Protein AF-A0A416DMS3-F1 (afdb_monomer_lite)

Foldseek 3Di:
DDDPWAQDPCCPPFNWKFWAAWDDDDPPQWDDDPPDIQGQWTWTWIAGPRPRPDTAIEIEGCVQPDDDDDGRFTKDFARKIWDWDWDDDPNDIDIDIYIYGHYMDGD

Sequence (107 aa):
MELKFVIPNMAKSLGNLEFGGPAEVKRGDTRRNGTQTKVLYRRYKLFSDVQRADDIEVVIDGAAGQKQFAYMEPVKLKNPSVTAEGYVINGRAFVDYILHAEDMEKA

Radius of gyration: 14.92 Å; chains: 1; bounding box: 29×38×40 Å

Secondary structure (DSSP, 8-state):
-----B---HHHHT-SEEEEEEPPPPTTSEEEETTEEEE-EEEEEEEESSSTTSPEEEEEEGGG------TT-EEEEES-EEEEEEEEETTEEEEEEEEEESEEEE-

Structure (mmCIF, N/CA/C/O backbone):
data_AF-A0A416DMS3-F1
#
_entry.id   AF-A0A416DMS3-F1
#
loop_
_atom_site.group_PDB
_atom_site.id
_atom_site.type_symbol
_atom_site.label_atom_id
_atom_site.label_alt_id
_atom_site.label_comp_id
_atom_site.label_asym_id
_atom_site.label_entity_id
_atom_site.label_seq_id
_atom_site.pdbx_PDB_ins_code
_atom_site.Cartn_x
_atom_site.Cartn_y
_atom_site.Cartn_z
_atom_site.occupancy
_atom_site.B_iso_or_equiv
_atom_site.auth_seq_id
_atom_site.auth_comp_id
_atom_site.auth_asym_id
_atom_site.auth_atom_id
_atom_site.pdbx_PDB_model_num
ATOM 1 N N . MET A 1 1 ? -5.279 20.425 -17.078 1.00 68.69 1 MET A N 1
ATOM 2 C CA . MET A 1 1 ? -5.806 19.057 -16.890 1.00 68.69 1 MET A CA 1
ATOM 3 C C . MET A 1 1 ? -5.192 18.528 -15.607 1.00 68.69 1 MET A C 1
ATOM 5 O O . MET A 1 1 ? -3.987 18.668 -15.459 1.00 68.69 1 MET A O 1
ATOM 9 N N . GLU A 1 2 ? -5.996 18.030 -14.670 1.00 82.75 2 GLU A N 1
ATOM 10 C CA . GLU A 1 2 ? -5.534 17.538 -13.363 1.00 82.75 2 GLU A CA 1
ATOM 11 C C . GLU A 1 2 ? -5.605 16.004 -13.351 1.00 82.75 2 GLU A C 1
ATOM 13 O O . GLU A 1 2 ? -6.670 15.438 -13.610 1.00 82.75 2 GLU A O 1
ATOM 18 N N . LEU A 1 3 ? -4.477 15.333 -13.098 1.00 84.69 3 LEU A N 1
ATOM 19 C CA . LEU A 1 3 ? -4.425 13.877 -12.954 1.00 84.69 3 LEU A CA 1
ATOM 20 C C . LEU A 1 3 ? -4.733 13.514 -11.500 1.00 84.69 3 LEU A C 1
ATOM 22 O O . LEU A 1 3 ? -3.927 13.787 -10.618 1.00 84.69 3 LEU A O 1
ATOM 26 N N . LYS A 1 4 ? -5.888 12.887 -11.257 1.00 90.06 4 LYS A N 1
ATOM 27 C CA . LYS A 1 4 ? -6.300 12.489 -9.902 1.00 90.06 4 LYS A CA 1
ATOM 28 C C . LYS A 1 4 ? -5.609 11.210 -9.438 1.00 90.06 4 LYS A C 1
ATOM 30 O O . LYS A 1 4 ? -5.044 11.174 -8.354 1.00 90.06 4 LYS A O 1
ATOM 35 N N . PHE A 1 5 ? -5.678 10.162 -10.254 1.00 92.81 5 PHE A N 1
ATOM 36 C CA . PHE A 1 5 ? -5.053 8.869 -9.993 1.00 92.81 5 PHE A CA 1
ATOM 37 C C . PHE A 1 5 ? -4.924 8.068 -11.291 1.00 92.81 5 PHE A C 1
ATOM 39 O O . PHE A 1 5 ? -5.561 8.377 -12.302 1.00 92.81 5 PHE A O 1
ATOM 46 N N . VAL A 1 6 ? -4.118 7.015 -11.234 1.00 94.12 6 VAL A N 1
ATOM 47 C CA . VAL A 1 6 ? -3.951 6.011 -12.285 1.00 94.12 6 VAL A CA 1
ATOM 48 C C . VAL A 1 6 ? -4.465 4.673 -11.767 1.00 94.12 6 VAL A C 1
ATOM 50 O O . VAL A 1 6 ? -4.180 4.302 -10.632 1.00 94.12 6 VAL A O 1
ATOM 53 N N . ILE A 1 7 ? -5.202 3.931 -12.593 1.00 95.88 7 ILE A N 1
ATOM 54 C CA . ILE A 1 7 ? -5.533 2.530 -12.306 1.00 95.88 7 ILE A CA 1
ATOM 55 C C . ILE A 1 7 ? -4.417 1.666 -12.909 1.00 95.88 7 ILE A C 1
ATOM 57 O O . ILE A 1 7 ? -4.290 1.627 -14.138 1.00 95.88 7 ILE A O 1
ATOM 61 N N . PRO A 1 8 ? -3.574 1.009 -12.093 1.00 92.81 8 PRO A N 1
ATOM 62 C CA . PRO A 1 8 ? -2.478 0.198 -12.599 1.00 92.81 8 PRO A CA 1
ATOM 63 C C . PRO A 1 8 ? -2.987 -1.106 -13.223 1.00 92.81 8 PRO A C 1
ATOM 65 O O . PRO A 1 8 ? -3.951 -1.717 -12.761 1.00 92.81 8 PRO A O 1
ATOM 68 N N . ASN A 1 9 ? -2.278 -1.599 -14.240 1.00 94.44 9 ASN A N 1
ATOM 69 C CA . ASN A 1 9 ? -2.435 -2.985 -14.668 1.00 94.44 9 ASN A CA 1
ATOM 70 C C . ASN A 1 9 ? -1.638 -3.877 -13.711 1.00 94.44 9 ASN A C 1
ATOM 72 O O . ASN A 1 9 ? -0.445 -4.084 -13.918 1.00 94.44 9 ASN A O 1
ATOM 76 N N . MET A 1 10 ? -2.294 -4.394 -12.670 1.00 92.81 10 MET A N 1
ATOM 77 C CA . MET A 1 10 ? -1.625 -5.144 -11.599 1.00 92.81 10 MET A CA 1
ATOM 78 C C . MET A 1 10 ? -0.769 -6.295 -12.126 1.00 92.81 10 MET A C 1
ATOM 80 O O . MET A 1 10 ? 0.403 -6.373 -11.783 1.00 92.81 10 MET A O 1
ATOM 84 N N . ALA A 1 11 ? -1.297 -7.112 -13.040 1.00 91.31 11 ALA A N 1
ATOM 85 C CA . ALA A 1 11 ? -0.575 -8.261 -13.585 1.00 91.31 11 ALA A CA 1
ATOM 86 C C . ALA A 1 11 ? 0.716 -7.872 -14.329 1.00 91.31 11 ALA A C 1
ATOM 88 O O . ALA A 1 11 ? 1.687 -8.618 -14.295 1.00 91.31 11 ALA A O 1
ATOM 89 N N . LYS A 1 12 ? 0.740 -6.712 -15.000 1.00 92.25 12 LYS A N 1
ATOM 90 C CA . LYS A 1 12 ? 1.926 -6.241 -15.734 1.00 92.25 12 LYS A CA 1
ATOM 91 C C . LYS A 1 12 ? 2.880 -5.416 -14.875 1.00 92.25 12 LYS A C 1
ATOM 93 O O . LYS A 1 12 ? 4.085 -5.494 -15.072 1.00 92.25 12 LYS A O 1
ATOM 98 N N . SER A 1 13 ? 2.345 -4.582 -13.988 1.00 90.56 13 SER A N 1
ATOM 99 C CA . SER A 1 13 ? 3.127 -3.608 -13.221 1.00 90.56 13 SER A CA 1
ATOM 100 C C . SER A 1 13 ? 3.680 -4.177 -11.917 1.00 90.56 13 SER A C 1
ATOM 102 O O . SER A 1 13 ? 4.743 -3.746 -11.477 1.00 90.56 13 SER A O 1
ATOM 104 N N . LEU A 1 14 ? 2.946 -5.096 -11.286 1.00 91.25 14 LEU A N 1
ATOM 105 C CA . LEU A 1 14 ? 3.235 -5.617 -9.947 1.00 91.25 14 LEU A CA 1
ATOM 106 C C . LEU A 1 14 ? 3.168 -7.149 -9.857 1.00 91.25 14 LEU A C 1
ATOM 108 O O . LEU A 1 14 ? 3.661 -7.704 -8.883 1.00 91.25 14 LEU A O 1
ATOM 112 N N . GLY A 1 15 ? 2.597 -7.832 -10.848 1.00 94.00 15 GLY A N 1
ATOM 113 C CA . GLY A 1 15 ? 2.512 -9.289 -10.882 1.00 94.00 15 GLY A CA 1
ATOM 114 C C . GLY A 1 15 ? 1.804 -9.862 -9.655 1.00 94.00 15 GLY A C 1
ATOM 115 O O . GLY A 1 15 ? 0.697 -9.429 -9.319 1.00 94.00 15 GLY A O 1
ATOM 116 N N . ASN A 1 16 ? 2.434 -10.846 -9.017 1.00 95.69 16 ASN A N 1
ATOM 117 C CA . ASN A 1 16 ? 1.937 -11.453 -7.786 1.00 95.69 16 ASN A CA 1
ATOM 118 C C . ASN A 1 16 ? 2.436 -10.679 -6.568 1.00 95.69 16 ASN A C 1
ATOM 120 O O . ASN A 1 16 ? 3.593 -10.258 -6.522 1.00 95.69 16 ASN A O 1
ATOM 124 N N . LEU A 1 17 ? 1.552 -10.517 -5.582 1.00 96.06 17 LEU A N 1
ATOM 125 C CA . LEU A 1 17 ? 1.845 -9.799 -4.350 1.00 96.06 17 LEU A CA 1
ATOM 126 C C . LEU A 1 17 ? 1.887 -10.754 -3.162 1.00 96.06 17 LEU A C 1
ATOM 128 O O . LEU A 1 17 ? 0.993 -11.581 -2.980 1.00 96.06 17 LEU A O 1
ATOM 132 N N . GLU A 1 18 ? 2.902 -10.581 -2.329 1.00 97.06 18 GLU A N 1
ATOM 133 C CA . GLU A 1 18 ? 3.075 -11.309 -1.076 1.00 97.06 18 GLU A CA 1
ATOM 134 C C . GLU A 1 18 ? 3.138 -10.331 0.099 1.00 97.06 18 GLU A C 1
ATOM 136 O O . GLU A 1 18 ? 3.693 -9.234 -0.006 1.00 97.06 18 GLU A O 1
ATOM 141 N N . PHE A 1 19 ? 2.560 -10.713 1.236 1.00 97.62 19 PHE A N 1
ATOM 142 C CA . PHE A 1 19 ? 2.500 -9.855 2.413 1.00 97.62 19 PHE A CA 1
ATOM 143 C C . PHE A 1 19 ? 3.858 -9.749 3.122 1.00 97.62 19 PHE A C 1
ATOM 145 O O . PHE A 1 19 ? 4.389 -10.736 3.631 1.00 97.62 19 PHE A O 1
ATOM 152 N N . GLY A 1 20 ? 4.401 -8.534 3.215 1.00 95.44 20 GLY A N 1
ATOM 153 C CA . GLY A 1 20 ? 5.658 -8.247 3.913 1.00 95.44 20 GLY A CA 1
ATOM 154 C C . GLY A 1 20 ? 5.481 -7.831 5.376 1.00 95.44 20 GLY A C 1
ATOM 155 O O . GLY A 1 20 ? 6.387 -8.025 6.183 1.00 95.44 20 GLY A O 1
ATOM 156 N N . GLY A 1 21 ? 4.317 -7.288 5.746 1.00 96.06 21 GLY A N 1
ATOM 157 C CA . GLY A 1 21 ? 4.023 -6.860 7.118 1.00 96.06 21 GLY A CA 1
ATOM 158 C C . GLY A 1 21 ? 3.414 -5.458 7.215 1.00 96.06 21 GLY A C 1
ATOM 159 O O . GLY A 1 21 ? 3.217 -4.785 6.202 1.00 96.06 21 GLY A O 1
ATOM 160 N N . PRO A 1 22 ? 3.093 -4.987 8.432 1.00 95.75 22 PRO A N 1
ATOM 161 C CA . PRO A 1 22 ? 2.718 -3.593 8.652 1.00 95.75 22 PRO A CA 1
ATOM 162 C C . PRO A 1 22 ? 3.902 -2.660 8.360 1.00 95.75 22 PRO A C 1
ATOM 164 O O . PRO A 1 22 ? 5.039 -2.951 8.727 1.00 95.75 22 PRO A O 1
ATOM 167 N N . ALA A 1 23 ? 3.626 -1.530 7.715 1.00 94.56 23 ALA A N 1
ATOM 168 C CA . ALA A 1 23 ? 4.598 -0.462 7.509 1.00 94.56 23 ALA A CA 1
ATOM 169 C C . ALA A 1 23 ? 4.501 0.594 8.623 1.00 94.56 23 ALA A C 1
ATOM 171 O O . ALA A 1 23 ? 3.559 0.602 9.422 1.00 94.56 23 ALA A O 1
ATOM 172 N N . GLU A 1 24 ? 5.485 1.492 8.679 1.00 92.94 24 GLU A N 1
ATOM 173 C CA . GLU A 1 24 ? 5.490 2.584 9.651 1.00 92.94 24 GLU A CA 1
ATOM 174 C C . GLU A 1 24 ? 4.306 3.533 9.437 1.00 92.94 24 GLU A C 1
ATOM 176 O O . GLU A 1 24 ? 3.949 3.888 8.312 1.00 92.94 24 GLU A O 1
ATOM 181 N N . VAL A 1 25 ? 3.702 3.968 10.543 1.00 90.88 25 VAL A N 1
ATOM 182 C CA . VAL A 1 25 ? 2.602 4.935 10.519 1.00 90.88 25 VAL A CA 1
ATOM 183 C C . VAL A 1 25 ? 3.157 6.313 10.174 1.00 90.88 25 VAL A C 1
ATOM 185 O O . VAL A 1 25 ? 4.060 6.812 10.848 1.00 90.88 25 VAL A O 1
ATOM 188 N N . LYS A 1 26 ? 2.576 6.964 9.166 1.00 91.25 26 LYS A N 1
ATOM 189 C CA . LYS A 1 26 ? 2.957 8.310 8.731 1.00 91.25 26 LYS A CA 1
ATOM 190 C C . LYS A 1 26 ? 1.957 9.360 9.212 1.00 91.25 26 LYS A C 1
ATOM 192 O O . LYS A 1 26 ? 0.811 9.085 9.584 1.00 91.25 26 LYS A O 1
ATOM 197 N N . ARG A 1 27 ? 2.399 10.621 9.216 1.00 86.69 27 ARG A N 1
ATOM 198 C CA . ARG A 1 27 ? 1.534 11.769 9.524 1.00 86.69 27 ARG A CA 1
ATOM 199 C C . ARG A 1 27 ? 0.373 11.803 8.525 1.00 86.69 27 ARG A C 1
ATOM 201 O O . ARG A 1 27 ? 0.601 11.798 7.325 1.00 86.69 27 ARG A O 1
ATOM 208 N N . GLY A 1 28 ? -0.857 11.879 9.031 1.00 89.25 28 GLY A N 1
ATOM 209 C CA . GLY A 1 28 ? -2.077 11.857 8.212 1.00 89.25 28 GLY A CA 1
ATOM 210 C C . GLY A 1 28 ? -2.819 10.518 8.228 1.00 89.25 28 GLY A C 1
ATOM 211 O O . GLY A 1 28 ? -4.020 10.501 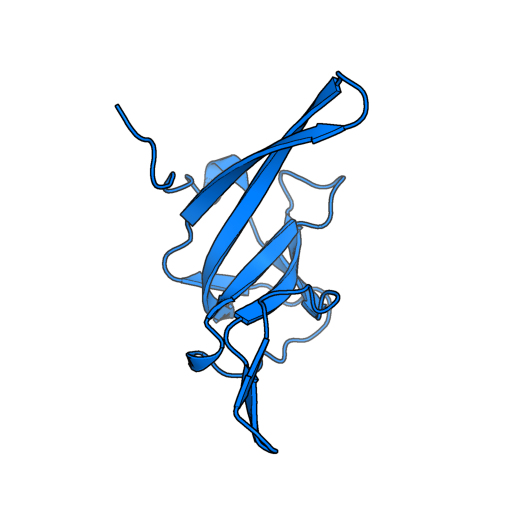7.975 1.00 89.25 28 GLY A O 1
ATOM 212 N N . ASP A 1 29 ? -2.166 9.427 8.639 1.00 93.12 29 ASP A N 1
ATOM 213 C CA . ASP A 1 29 ? -2.811 8.109 8.754 1.00 93.12 29 ASP A CA 1
ATOM 214 C C . ASP A 1 29 ? -3.781 8.028 9.936 1.00 93.12 29 ASP A C 1
ATOM 216 O O . ASP A 1 29 ? -4.678 7.186 9.977 1.00 93.12 29 ASP A O 1
ATOM 220 N N . THR A 1 30 ? -3.626 8.919 10.915 1.00 92.56 30 THR A N 1
ATOM 221 C CA . THR A 1 30 ? -4.537 9.047 12.049 1.00 92.56 30 THR A CA 1
ATOM 222 C C . THR A 1 30 ? -4.978 10.491 12.225 1.00 92.56 30 THR A C 1
ATOM 224 O O . THR A 1 30 ? -4.255 11.440 11.912 1.00 92.56 30 THR A O 1
ATOM 227 N N . ARG A 1 31 ? -6.185 10.663 12.762 1.00 92.88 31 ARG A N 1
ATOM 228 C CA . ARG A 1 31 ? -6.725 11.959 13.163 1.00 92.88 31 ARG A CA 1
ATOM 229 C C . ARG A 1 31 ? -7.149 11.900 14.618 1.00 92.88 31 ARG A C 1
ATOM 231 O O . ARG A 1 31 ? -7.998 11.094 14.998 1.00 92.88 31 ARG A O 1
ATOM 238 N N . ARG A 1 32 ? -6.577 12.790 15.424 1.00 89.94 32 ARG A N 1
ATOM 239 C CA . ARG A 1 32 ? -6.967 12.973 16.820 1.00 89.94 32 ARG A CA 1
ATOM 240 C C . ARG A 1 32 ? -8.165 13.916 16.905 1.00 89.94 32 ARG A C 1
ATOM 242 O O . ARG A 1 32 ? -8.155 14.985 16.298 1.00 89.94 32 ARG A O 1
ATOM 249 N N . ASN A 1 33 ? -9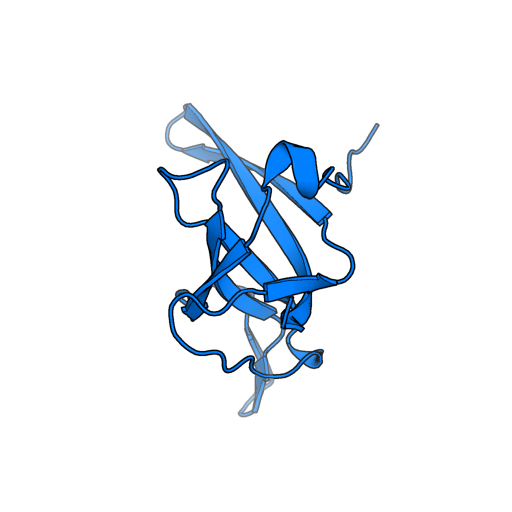.177 13.523 17.666 1.00 87.75 33 ASN A N 1
ATOM 250 C CA . ASN A 1 33 ? -10.316 14.354 18.028 1.00 87.75 33 ASN A CA 1
ATOM 251 C C . ASN A 1 33 ? -10.468 14.328 19.557 1.00 87.75 33 ASN A C 1
ATOM 253 O O . ASN A 1 33 ? -11.037 13.395 20.124 1.00 87.75 33 ASN A O 1
ATOM 257 N N . GLY A 1 34 ? -9.863 15.308 20.236 1.00 87.31 34 GLY A N 1
ATOM 258 C CA . GLY A 1 34 ? -9.762 15.324 21.698 1.00 87.31 34 GLY A CA 1
ATOM 259 C C . GLY A 1 34 ? -8.942 14.144 22.237 1.00 87.31 34 GLY A C 1
ATOM 260 O O . GLY A 1 34 ? -7.740 14.036 21.978 1.00 87.31 34 GLY A O 1
ATOM 261 N N . THR A 1 35 ? -9.585 13.260 23.002 1.00 87.75 35 THR A N 1
ATOM 262 C CA . THR A 1 35 ? -8.977 12.033 23.551 1.00 87.75 35 THR A CA 1
ATOM 263 C C . THR A 1 35 ? -9.050 10.842 22.600 1.00 87.75 35 THR A C 1
ATOM 265 O O . THR A 1 35 ? -8.319 9.875 22.792 1.00 87.75 35 THR A O 1
ATOM 268 N N . GLN A 1 36 ? -9.897 10.898 21.570 1.00 88.50 36 GLN A N 1
ATOM 269 C CA . GLN A 1 36 ? -10.064 9.801 20.624 1.00 88.50 36 GLN A CA 1
ATOM 270 C C . GLN A 1 36 ? -9.084 9.923 19.457 1.00 88.50 36 GLN A C 1
ATOM 272 O O . GLN A 1 36 ? -8.889 11.005 18.899 1.00 88.50 36 GLN A O 1
ATOM 277 N N . THR A 1 37 ? -8.516 8.791 19.045 1.00 90.50 37 THR A N 1
ATOM 278 C CA . THR A 1 37 ? -7.692 8.684 17.837 1.00 90.50 37 THR A CA 1
ATOM 279 C C . THR A 1 37 ? -8.422 7.820 16.822 1.00 90.50 37 THR A C 1
ATOM 281 O O . THR A 1 37 ? -8.643 6.634 17.052 1.00 90.50 37 THR A O 1
ATOM 284 N N . LYS A 1 38 ? -8.796 8.414 15.688 1.00 93.44 38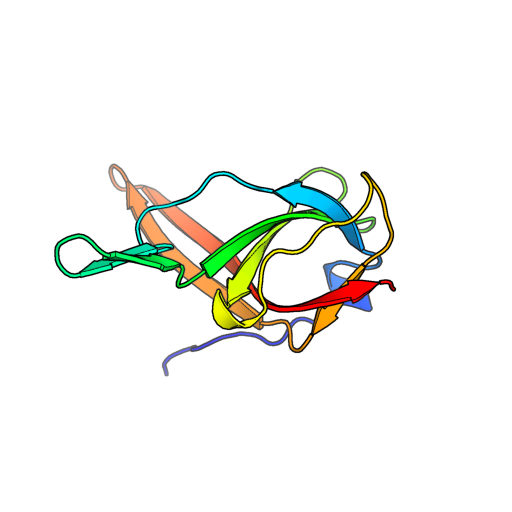 LYS A N 1
ATOM 285 C CA . LYS A 1 38 ? -9.368 7.692 14.552 1.00 93.44 38 LYS A CA 1
ATOM 286 C C . LYS A 1 38 ? -8.246 7.294 13.599 1.00 93.44 38 LYS A C 1
ATOM 288 O O . LYS A 1 38 ? -7.459 8.150 13.198 1.00 93.44 38 LYS A O 1
ATOM 293 N N . VAL A 1 39 ? -8.199 6.024 13.210 1.00 94.88 39 VAL A N 1
ATOM 294 C CA . VAL A 1 39 ? -7.306 5.562 12.140 1.00 94.88 39 VAL A CA 1
ATOM 295 C C . VAL A 1 39 ? -7.996 5.792 10.801 1.00 94.88 39 VAL A C 1
ATOM 297 O O . VAL A 1 39 ? -9.091 5.277 10.581 1.00 94.88 39 VAL A O 1
ATOM 300 N N . LEU A 1 40 ? -7.380 6.610 9.954 1.00 95.38 40 LEU A N 1
ATOM 301 C CA . LEU A 1 40 ? -7.851 6.941 8.611 1.00 95.38 40 LEU A CA 1
ATOM 302 C C . LEU A 1 40 ? -7.249 6.014 7.565 1.00 95.38 40 LEU A C 1
ATOM 304 O O . LEU A 1 40 ? -7.956 5.625 6.649 1.00 95.38 40 LEU A O 1
ATOM 308 N N . TYR A 1 41 ? -5.984 5.633 7.735 1.00 96.69 41 TYR A N 1
ATOM 309 C CA . TYR A 1 41 ? -5.277 4.756 6.811 1.00 96.69 41 TYR A CA 1
ATOM 310 C C . TYR A 1 41 ? -4.373 3.780 7.560 1.00 96.69 41 TYR A C 1
ATOM 312 O O . TYR A 1 41 ? -3.929 4.047 8.679 1.00 96.69 41 TYR A O 1
ATOM 320 N N . ARG A 1 42 ? -4.107 2.633 6.942 1.00 96.81 42 ARG A N 1
ATOM 321 C CA . ARG A 1 42 ? -3.126 1.640 7.390 1.00 96.81 42 ARG A CA 1
ATOM 322 C C . ARG A 1 42 ? -2.170 1.347 6.256 1.00 96.81 42 ARG A C 1
ATOM 324 O O . ARG A 1 42 ? -2.596 1.235 5.112 1.00 96.81 42 ARG A O 1
ATOM 331 N N . ARG A 1 43 ? -0.893 1.209 6.590 1.00 97.00 43 ARG A N 1
ATOM 332 C CA . ARG A 1 43 ? 0.163 0.975 5.613 1.00 97.00 43 ARG A CA 1
ATOM 333 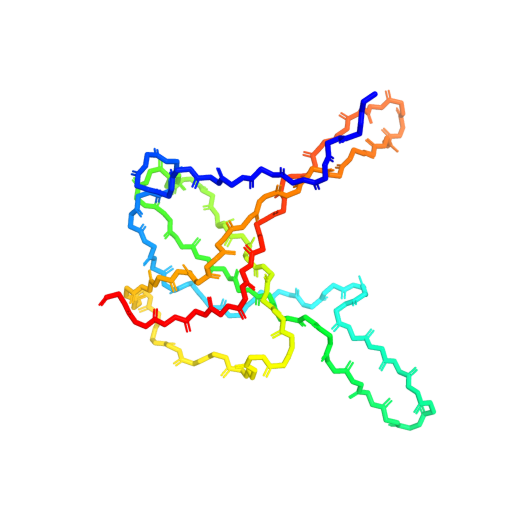C C . ARG A 1 43 ? 0.714 -0.428 5.767 1.00 97.00 43 ARG A C 1
ATOM 335 O O . ARG A 1 43 ? 0.924 -0.893 6.890 1.00 97.00 43 ARG A O 1
ATOM 342 N N . TYR A 1 44 ? 0.954 -1.083 4.644 1.00 96.88 44 TYR A N 1
ATOM 343 C CA . 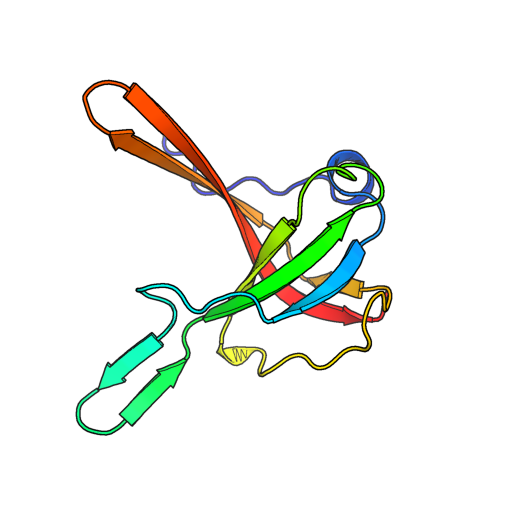TYR A 1 44 ? 1.518 -2.424 4.594 1.00 96.88 44 TYR A CA 1
ATOM 344 C C . TYR A 1 44 ? 2.625 -2.481 3.558 1.00 96.88 44 TYR A C 1
ATOM 346 O O . TYR A 1 44 ? 2.537 -1.823 2.525 1.00 96.88 44 TYR A O 1
ATOM 354 N N . LYS A 1 45 ? 3.649 -3.279 3.841 1.00 96.00 45 LYS A N 1
ATOM 355 C CA . LYS A 1 45 ? 4.678 -3.642 2.876 1.00 96.00 45 LYS A CA 1
ATOM 356 C C . LYS A 1 45 ? 4.236 -4.879 2.118 1.00 96.00 45 LYS A C 1
ATOM 358 O O . LYS A 1 45 ? 3.783 -5.840 2.742 1.00 96.00 45 LYS A O 1
ATOM 363 N N . LEU A 1 46 ? 4.397 -4.857 0.804 1.00 95.88 46 LEU A N 1
ATOM 364 C CA . LEU A 1 46 ? 4.165 -5.982 -0.089 1.00 95.88 46 LEU A CA 1
ATOM 365 C C . LEU A 1 46 ? 5.411 -6.240 -0.926 1.00 95.88 46 LEU A C 1
ATOM 367 O O . LEU A 1 46 ? 6.096 -5.301 -1.330 1.00 95.88 46 LEU A O 1
ATOM 371 N N . PHE A 1 47 ? 5.657 -7.507 -1.226 1.00 95.12 47 PHE A N 1
ATOM 372 C CA . PHE A 1 47 ? 6.664 -7.907 -2.197 1.00 95.12 47 PHE A CA 1
ATOM 373 C C . PHE A 1 47 ? 5.997 -8.198 -3.531 1.00 95.12 47 PHE A C 1
ATOM 375 O O . PHE A 1 47 ? 4.926 -8.800 -3.577 1.00 95.12 47 PHE A O 1
ATOM 382 N N . SER A 1 48 ? 6.644 -7.765 -4.606 1.00 94.62 48 SER A N 1
ATOM 383 C CA . SER A 1 48 ? 6.229 -8.030 -5.979 1.00 94.62 48 SER A CA 1
ATOM 384 C C . SER A 1 48 ? 7.272 -8.891 -6.675 1.00 94.62 48 SER A C 1
ATOM 386 O O . SER A 1 48 ? 8.474 -8.643 -6.578 1.00 94.62 48 SER A O 1
ATOM 388 N N . ASP A 1 49 ? 6.815 -9.871 -7.449 1.00 93.50 49 ASP A N 1
ATOM 389 C CA . ASP A 1 49 ? 7.691 -10.678 -8.299 1.00 93.50 49 ASP A CA 1
ATOM 390 C C . ASP A 1 49 ? 8.179 -9.938 -9.561 1.00 93.50 49 ASP A C 1
ATOM 392 O O . ASP A 1 49 ? 9.150 -10.382 -10.186 1.00 93.50 49 ASP A O 1
ATOM 396 N N . VAL A 1 50 ? 7.557 -8.805 -9.906 1.00 93.88 50 VAL A N 1
ATOM 397 C CA . VAL A 1 50 ? 7.972 -7.885 -10.977 1.00 93.88 50 VAL A CA 1
ATOM 398 C C . VAL A 1 50 ? 8.931 -6.821 -10.436 1.00 93.88 50 VAL A C 1
ATOM 400 O O . VAL A 1 50 ? 9.986 -6.595 -11.026 1.00 93.88 50 VAL A O 1
ATOM 403 N N . GLN A 1 51 ? 8.609 -6.198 -9.299 1.00 86.81 51 GLN A N 1
ATOM 404 C CA . GLN A 1 51 ? 9.421 -5.152 -8.657 1.00 86.81 51 GLN A CA 1
ATOM 405 C C . GLN A 1 51 ? 10.217 -5.714 -7.471 1.00 86.81 51 GLN A C 1
ATOM 407 O O . GLN A 1 51 ? 10.056 -5.298 -6.332 1.00 86.81 51 GLN A O 1
ATOM 412 N N . ARG A 1 52 ? 11.090 -6.691 -7.738 1.00 77.06 52 ARG A N 1
ATOM 413 C CA . ARG A 1 52 ? 11.760 -7.495 -6.693 1.00 77.06 52 ARG A CA 1
ATOM 414 C C . ARG A 1 52 ? 12.739 -6.738 -5.792 1.00 77.06 52 ARG A C 1
ATOM 416 O O . ARG A 1 52 ? 13.163 -7.289 -4.783 1.00 77.06 52 ARG A O 1
ATOM 423 N N . ALA A 1 53 ? 13.181 -5.553 -6.202 1.00 72.19 53 ALA A N 1
ATOM 424 C CA . ALA A 1 53 ? 14.204 -4.799 -5.483 1.00 72.19 53 ALA A CA 1
ATOM 425 C C . ALA A 1 53 ? 13.629 -3.912 -4.369 1.00 72.19 53 ALA A C 1
ATOM 427 O O . ALA A 1 53 ? 14.392 -3.483 -3.507 1.00 72.19 53 ALA A O 1
ATOM 428 N N . ASP A 1 54 ? 12.317 -3.660 -4.379 1.00 78.81 54 ASP A N 1
ATOM 429 C CA . ASP A 1 54 ? 11.692 -2.634 -3.553 1.00 78.81 54 ASP A CA 1
ATOM 430 C C . ASP A 1 54 ? 10.485 -3.189 -2.788 1.00 78.81 54 ASP A C 1
ATOM 432 O O . ASP A 1 54 ? 9.627 -3.879 -3.344 1.00 78.81 54 ASP A O 1
ATOM 436 N N . ASP A 1 55 ? 10.391 -2.836 -1.505 1.00 84.62 55 ASP A N 1
ATOM 437 C CA . ASP A 1 55 ? 9.160 -3.020 -0.740 1.00 84.62 55 ASP A CA 1
ATOM 438 C C . ASP A 1 55 ? 8.108 -2.047 -1.279 1.00 84.62 55 ASP A C 1
ATOM 440 O O . ASP A 1 55 ? 8.307 -0.829 -1.272 1.00 84.62 55 ASP A O 1
ATOM 444 N N . ILE A 1 56 ? 6.949 -2.559 -1.678 1.00 90.88 56 ILE A N 1
ATOM 445 C CA . ILE A 1 56 ? 5.830 -1.708 -2.076 1.00 90.88 56 ILE A CA 1
ATOM 446 C C . ILE A 1 56 ? 5.027 -1.359 -0.833 1.00 90.88 56 ILE A C 1
ATOM 448 O O . ILE A 1 56 ? 4.451 -2.233 -0.185 1.00 90.88 56 ILE A O 1
ATOM 452 N N . GLU A 1 57 ? 4.948 -0.073 -0.508 1.00 93.88 57 GLU A N 1
ATOM 453 C CA .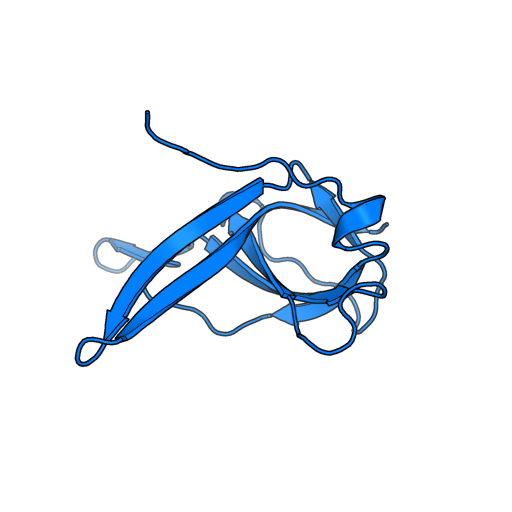 GLU A 1 57 ? 4.038 0.411 0.524 1.00 93.88 57 GLU A CA 1
ATOM 454 C C . GLU A 1 57 ? 2.647 0.638 -0.081 1.00 93.88 57 GLU A C 1
ATOM 456 O O . GLU A 1 57 ? 2.469 1.481 -0.961 1.00 93.88 57 GLU A O 1
ATOM 461 N N . VAL A 1 58 ? 1.652 -0.105 0.405 1.00 95.88 58 VAL A N 1
ATOM 462 C CA . VAL A 1 58 ? 0.240 0.123 0.081 1.00 95.88 58 VAL A CA 1
ATOM 463 C C . VAL A 1 58 ? -0.466 0.825 1.234 1.00 95.88 58 VAL A C 1
ATOM 465 O O . VAL A 1 58 ? -0.299 0.458 2.399 1.00 95.88 58 VAL A O 1
ATOM 468 N N . VAL A 1 59 ? -1.286 1.817 0.902 1.00 97.12 59 VAL A N 1
ATOM 469 C CA . VAL A 1 59 ? -2.168 2.538 1.819 1.00 97.12 59 VAL A CA 1
ATOM 470 C C . VAL A 1 59 ? -3.585 1.982 1.681 1.00 97.12 59 VAL A C 1
ATOM 472 O O . VAL A 1 59 ? -4.173 2.019 0.603 1.00 97.12 59 VAL A O 1
ATOM 475 N N . ILE A 1 60 ? -4.138 1.462 2.774 1.00 97.38 60 ILE A N 1
ATOM 476 C CA . ILE A 1 60 ? -5.499 0.917 2.842 1.00 97.38 60 ILE A CA 1
ATOM 477 C C . ILE A 1 60 ? -6.357 1.800 3.743 1.00 97.38 60 ILE A C 1
ATOM 479 O O . ILE A 1 60 ? -5.884 2.265 4.784 1.00 97.38 60 ILE A O 1
ATOM 483 N N . ASP A 1 61 ? -7.620 2.016 3.371 1.00 94.19 61 ASP A N 1
ATOM 484 C CA . ASP A 1 61 ? -8.580 2.746 4.204 1.00 94.19 61 ASP A CA 1
ATOM 485 C C . ASP A 1 61 ? -8.690 2.104 5.598 1.00 94.19 61 ASP A C 1
ATOM 487 O O . ASP A 1 61 ? -8.842 0.892 5.770 1.00 94.19 61 ASP A O 1
ATOM 491 N N . GLY A 1 62 ? -8.627 2.936 6.634 1.00 93.62 62 GLY A N 1
ATOM 492 C CA . GLY A 1 62 ? -8.757 2.505 8.013 1.00 93.62 62 GLY A CA 1
ATOM 493 C C . GLY A 1 62 ? -10.091 1.816 8.324 1.00 93.62 62 GLY A C 1
ATOM 494 O O . GLY A 1 62 ? -10.137 1.034 9.279 1.00 93.62 62 GLY A O 1
ATOM 495 N N . ALA A 1 63 ? -11.135 2.065 7.528 1.00 93.44 63 ALA A N 1
ATOM 496 C CA . ALA A 1 63 ? -12.436 1.406 7.599 1.00 93.44 63 ALA A CA 1
ATOM 497 C C . ALA A 1 63 ? -12.396 -0.086 7.221 1.00 93.44 63 ALA A C 1
ATOM 499 O O . ALA A 1 63 ? -13.232 -0.844 7.708 1.00 93.44 63 ALA A O 1
ATOM 500 N N . ALA A 1 64 ? -11.405 -0.534 6.439 1.00 95.06 64 ALA A N 1
ATOM 501 C CA . ALA A 1 64 ? -11.226 -1.946 6.077 1.00 95.06 64 ALA A CA 1
ATOM 502 C C . ALA A 1 64 ? -10.710 -2.820 7.241 1.00 95.06 64 ALA A C 1
ATOM 504 O O . ALA A 1 64 ? -10.559 -4.039 7.108 1.00 95.06 64 ALA A O 1
ATOM 505 N N . GLY A 1 65 ? -10.430 -2.211 8.397 1.00 94.88 65 GLY A N 1
ATOM 506 C CA . GLY A 1 65 ? -9.888 -2.892 9.567 1.00 94.88 65 GLY A CA 1
ATOM 507 C C . GLY A 1 65 ? -8.407 -3.250 9.421 1.00 94.88 65 GLY A C 1
ATOM 508 O O . GLY A 1 65 ? -7.751 -2.956 8.423 1.00 94.88 65 GLY A O 1
ATOM 509 N N . GLN A 1 66 ? -7.843 -3.857 10.465 1.00 94.50 66 GLN A N 1
ATOM 510 C CA . GLN A 1 66 ? -6.455 -4.312 10.439 1.00 94.50 66 GLN A CA 1
ATOM 511 C C . GLN A 1 66 ? -6.343 -5.641 9.691 1.00 94.50 66 GLN A C 1
ATOM 513 O O . GLN A 1 66 ? -7.040 -6.600 10.010 1.00 94.50 66 GLN A O 1
ATOM 518 N N . LYS A 1 67 ? -5.416 -5.702 8.738 1.00 94.88 67 LYS A N 1
ATOM 519 C CA . LYS A 1 67 ? -5.052 -6.925 8.027 1.00 94.88 67 LYS A CA 1
ATOM 520 C C . LYS A 1 67 ? -3.991 -7.711 8.780 1.00 94.88 67 LYS A C 1
ATOM 522 O O . LYS A 1 67 ? -3.024 -7.135 9.282 1.00 94.88 67 LYS A O 1
ATOM 527 N N . GLN A 1 68 ? -4.220 -9.016 8.875 1.00 94.06 68 GLN A N 1
ATOM 528 C CA . GLN A 1 68 ? -3.340 -9.990 9.505 1.00 94.06 68 GLN A CA 1
ATOM 529 C C . GLN A 1 68 ? -3.183 -11.160 8.540 1.00 94.06 68 GLN A C 1
ATOM 531 O O . GLN A 1 68 ? -4.124 -11.915 8.312 1.00 94.06 68 GLN A O 1
ATOM 536 N N . PHE A 1 69 ? -1.989 -11.267 7.977 1.00 97.25 69 PHE A N 1
ATOM 537 C CA . PHE A 1 69 ? -1.567 -12.333 7.082 1.00 97.25 69 PHE A CA 1
ATOM 538 C C . PHE A 1 69 ? -0.213 -12.850 7.564 1.00 97.25 69 PHE A C 1
ATOM 540 O O . PHE A 1 69 ? 0.504 -12.145 8.287 1.00 97.25 69 PHE A O 1
ATOM 547 N N . ALA A 1 70 ? 0.132 -14.078 7.195 1.00 97.69 70 ALA A N 1
ATOM 548 C CA . ALA A 1 70 ? 1.471 -14.594 7.434 1.00 97.69 70 ALA A CA 1
ATOM 549 C C . ALA A 1 70 ? 2.493 -13.867 6.545 1.00 97.69 70 ALA A C 1
ATOM 551 O O . ALA A 1 70 ? 2.165 -13.335 5.485 1.00 97.69 70 ALA A O 1
ATOM 552 N N . TYR A 1 71 ? 3.750 -13.842 6.987 1.00 96.44 71 TYR A N 1
ATOM 553 C CA . TYR A 1 71 ? 4.846 -13.341 6.162 1.00 96.44 71 TYR A CA 1
ATOM 554 C C . TYR A 1 71 ? 4.941 -14.159 4.865 1.00 96.44 71 TYR A C 1
ATOM 556 O O . TYR A 1 71 ? 4.878 -15.388 4.912 1.00 96.44 71 TYR A O 1
ATOM 564 N N . MET A 1 72 ? 5.078 -13.468 3.733 1.00 95.56 72 MET A N 1
ATOM 565 C CA . MET A 1 72 ? 5.032 -14.011 2.369 1.00 95.56 72 MET A CA 1
ATOM 566 C C . MET A 1 72 ? 3.706 -14.682 1.972 1.00 95.56 72 MET A C 1
ATOM 568 O O . MET A 1 72 ? 3.647 -15.407 0.983 1.00 95.56 72 MET A O 1
ATOM 572 N N . GLU A 1 73 ? 2.614 -14.455 2.707 1.00 97.88 73 GLU A N 1
ATOM 573 C CA . GLU A 1 73 ? 1.308 -14.969 2.291 1.00 97.88 73 GLU A CA 1
ATOM 574 C C . GLU A 1 73 ? 0.838 -14.259 1.006 1.00 97.88 73 GLU A C 1
ATOM 576 O O . GLU A 1 73 ? 0.856 -13.023 0.965 1.00 97.88 73 GLU A O 1
ATOM 581 N N . PRO A 1 74 ? 0.407 -14.997 -0.037 1.00 97.88 74 PRO A N 1
ATOM 582 C CA . PRO A 1 74 ? -0.110 -14.398 -1.263 1.00 97.88 74 PRO A CA 1
ATOM 583 C C . PRO A 1 74 ? -1.382 -13.580 -1.020 1.00 97.88 74 PRO A C 1
ATOM 585 O O . PRO A 1 74 ? -2.347 -14.066 -0.419 1.00 97.88 74 PRO A O 1
ATOM 588 N N . VAL A 1 75 ? -1.410 -12.349 -1.531 1.00 97.94 75 VAL A N 1
ATOM 589 C CA . VAL A 1 75 ? -2.519 -11.404 -1.346 1.00 97.94 75 VAL A CA 1
ATOM 590 C C . VAL A 1 75 ? -2.918 -10.703 -2.644 1.00 97.94 75 VAL A C 1
ATOM 592 O O . VAL A 1 75 ? -2.146 -10.603 -3.598 1.00 97.94 75 VAL A O 1
ATOM 595 N N . LYS A 1 76 ? -4.143 -10.177 -2.674 1.00 96.94 76 LYS A N 1
ATOM 596 C CA . LYS A 1 76 ? -4.671 -9.313 -3.735 1.00 96.94 76 LYS A CA 1
ATOM 597 C C . LYS A 1 76 ? -5.215 -8.021 -3.145 1.00 96.94 76 LYS A C 1
ATOM 599 O O . LYS A 1 76 ? -5.770 -8.002 -2.049 1.00 96.94 76 LYS A O 1
ATOM 604 N N . LEU A 1 77 ? -5.057 -6.937 -3.902 1.00 97.00 77 LEU A N 1
ATOM 605 C CA . LEU A 1 77 ? -5.589 -5.621 -3.561 1.00 97.00 77 LEU A CA 1
ATOM 606 C C . LEU A 1 77 ? -6.938 -5.399 -4.241 1.00 97.00 77 LEU A C 1
ATOM 608 O O . LEU A 1 77 ? -7.082 -5.634 -5.443 1.00 97.00 77 LEU A O 1
ATOM 612 N N . LYS A 1 78 ? -7.903 -4.878 -3.486 1.00 96.75 78 LYS A N 1
ATOM 613 C CA . LYS A 1 78 ? -9.213 -4.483 -3.997 1.00 96.75 78 LYS A CA 1
ATOM 614 C C . LYS A 1 78 ? -9.174 -3.034 -4.473 1.00 96.75 78 LYS A C 1
ATOM 616 O O . LYS A 1 78 ? -8.839 -2.136 -3.702 1.00 96.75 78 LYS A O 1
ATOM 621 N N . ASN A 1 79 ? -9.554 -2.821 -5.732 1.00 96.00 79 ASN A N 1
ATOM 622 C CA . ASN A 1 79 ? -9.620 -1.505 -6.377 1.00 96.00 79 ASN A CA 1
ATOM 623 C C . ASN A 1 79 ? -8.327 -0.675 -6.217 1.00 96.00 79 ASN A C 1
ATOM 625 O O . ASN A 1 79 ? -8.371 0.441 -5.694 1.00 96.00 79 ASN A O 1
ATOM 629 N N . PRO A 1 80 ? -7.161 -1.206 -6.640 1.00 96.56 80 PRO A N 1
ATOM 630 C CA . PRO A 1 80 ? -5.903 -0.496 -6.481 1.00 96.56 80 PRO A CA 1
ATOM 631 C C . PRO A 1 80 ? -5.849 0.756 -7.362 1.00 96.56 80 PRO A C 1
ATOM 633 O O . PRO A 1 80 ? -6.279 0.744 -8.519 1.00 96.56 80 PRO A O 1
ATOM 636 N N . SER A 1 81 ? -5.271 1.831 -6.834 1.00 96.81 81 SER A N 1
ATOM 637 C CA . SER A 1 81 ? -4.995 3.060 -7.580 1.00 96.81 81 SER A CA 1
ATOM 638 C C . SER A 1 81 ? -3.656 3.662 -7.170 1.00 96.81 81 SER A C 1
ATOM 640 O O . SER A 1 81 ? -3.181 3.448 -6.061 1.00 96.81 81 SER A O 1
ATOM 642 N N . VAL A 1 82 ? -3.019 4.397 -8.077 1.00 95.25 82 VAL A N 1
ATOM 643 C CA . VAL A 1 82 ? -1.736 5.058 -7.834 1.00 95.25 82 VAL A CA 1
ATOM 644 C C . VAL A 1 82 ? -1.917 6.561 -7.947 1.00 95.25 82 VAL A C 1
ATOM 646 O O . VAL A 1 82 ? -2.439 7.059 -8.948 1.00 95.25 82 VAL A O 1
ATOM 649 N N . THR A 1 83 ? -1.455 7.285 -6.936 1.00 94.12 83 THR A N 1
ATOM 650 C CA . THR A 1 83 ? -1.309 8.743 -6.978 1.00 94.12 83 THR A CA 1
ATOM 651 C C . THR A 1 83 ? 0.167 9.107 -7.043 1.00 94.12 83 THR A C 1
ATOM 653 O O . THR A 1 83 ? 1.013 8.334 -6.597 1.00 94.12 83 THR A O 1
ATOM 656 N N . ALA A 1 84 ? 0.477 10.287 -7.571 1.00 91.44 84 ALA A N 1
ATOM 657 C CA . ALA A 1 84 ? 1.829 10.827 -7.568 1.00 91.44 84 ALA A CA 1
ATOM 658 C C . ALA A 1 84 ? 1.859 12.122 -6.752 1.00 91.44 84 ALA A C 1
ATOM 660 O O . ALA A 1 84 ? 1.066 13.027 -7.014 1.00 91.44 84 ALA A O 1
ATOM 661 N N . GLU A 1 85 ? 2.767 12.211 -5.784 1.00 89.69 85 GLU A N 1
ATOM 662 C CA . GLU A 1 85 ? 3.011 13.427 -5.012 1.00 89.69 85 GLU A CA 1
ATOM 663 C C . GLU A 1 85 ? 4.389 13.984 -5.371 1.00 89.69 85 GLU A C 1
ATOM 665 O O . GLU A 1 85 ? 5.418 13.356 -5.132 1.00 89.69 85 GLU A O 1
ATOM 670 N N . GLY A 1 86 ? 4.403 15.159 -6.000 1.00 91.12 86 GLY A N 1
ATOM 671 C CA . GLY A 1 86 ? 5.633 15.859 -6.354 1.00 91.12 86 GLY A CA 1
ATOM 672 C C . GLY A 1 86 ? 6.038 16.846 -5.265 1.00 91.12 86 GLY A C 1
ATOM 673 O O . GLY A 1 86 ? 5.224 17.668 -4.846 1.00 91.12 86 GLY A O 1
ATOM 674 N N . TYR A 1 87 ? 7.301 16.817 -4.848 1.00 91.56 87 TYR A N 1
ATOM 675 C CA . TYR A 1 87 ? 7.843 17.756 -3.865 1.00 91.56 87 TYR A CA 1
ATOM 676 C C . TYR A 1 87 ? 9.278 18.173 -4.207 1.00 91.56 87 TYR A C 1
ATOM 678 O O . TYR A 1 87 ? 9.960 17.548 -5.018 1.00 91.56 87 TYR A O 1
ATOM 686 N N . VAL A 1 88 ? 9.742 19.276 -3.612 1.00 95.31 88 VAL A N 1
ATOM 687 C CA . VAL A 1 88 ? 11.081 19.830 -3.858 1.00 95.31 88 VAL A CA 1
ATOM 688 C C . VAL A 1 88 ? 11.846 19.936 -2.546 1.00 95.31 88 VAL A C 1
ATOM 690 O O . VAL A 1 88 ? 11.363 20.541 -1.591 1.00 95.31 88 VAL A O 1
ATOM 693 N N . ILE A 1 89 ? 13.067 19.402 -2.515 1.00 94.25 89 ILE A N 1
ATOM 694 C CA . ILE A 1 89 ? 14.008 19.561 -1.399 1.00 94.25 89 ILE A CA 1
ATOM 695 C C . ILE A 1 89 ? 15.288 20.184 -1.941 1.00 94.25 89 ILE A C 1
ATOM 697 O O . ILE A 1 89 ? 15.912 19.636 -2.848 1.00 94.25 89 ILE A O 1
ATOM 701 N N . ASN A 1 90 ? 15.697 21.326 -1.381 1.00 95.31 90 ASN A N 1
ATOM 702 C CA . ASN A 1 90 ? 16.945 22.015 -1.737 1.00 95.31 90 ASN A CA 1
ATOM 703 C C . ASN A 1 90 ? 17.128 22.210 -3.258 1.00 95.31 90 ASN A C 1
ATOM 705 O O . ASN A 1 90 ? 18.215 22.006 -3.797 1.00 95.31 90 ASN A O 1
ATOM 709 N N . GLY A 1 91 ? 16.046 22.552 -3.965 1.00 94.56 91 GLY A N 1
ATOM 710 C CA . GLY A 1 91 ? 16.054 22.767 -5.417 1.00 94.56 91 GLY A CA 1
ATOM 711 C C . GLY A 1 91 ? 16.059 21.494 -6.274 1.00 94.56 91 GLY A C 1
ATOM 712 O O . GLY A 1 91 ? 16.094 21.600 -7.497 1.00 94.56 91 GLY A O 1
ATOM 713 N N . ARG A 1 92 ? 15.999 20.298 -5.674 1.00 95.75 92 ARG A N 1
ATOM 714 C CA . ARG A 1 92 ? 15.823 19.022 -6.386 1.00 95.75 92 ARG A CA 1
ATOM 715 C C . ARG A 1 92 ? 14.376 18.559 -6.291 1.00 95.75 92 ARG A C 1
ATOM 717 O O . ARG A 1 92 ? 13.805 18.568 -5.202 1.00 95.75 92 ARG A O 1
ATOM 724 N N . ALA A 1 93 ? 13.804 18.167 -7.425 1.00 94.75 93 ALA A N 1
ATOM 725 C CA . ALA A 1 93 ? 12.449 17.640 -7.504 1.00 94.75 93 ALA A CA 1
ATOM 726 C C . ALA A 1 93 ? 12.435 16.125 -7.277 1.00 94.75 93 ALA A C 1
ATOM 728 O O . ALA A 1 93 ? 13.287 15.404 -7.798 1.00 94.75 93 ALA A O 1
ATOM 729 N N . PHE A 1 94 ? 11.442 15.671 -6.527 1.00 93.44 94 PHE A N 1
ATOM 730 C CA . PHE A 1 94 ? 11.169 14.278 -6.210 1.00 93.44 94 PHE A CA 1
ATOM 731 C C . PHE A 1 94 ? 9.696 13.992 -6.487 1.00 93.44 94 PHE A C 1
ATOM 733 O O . PHE A 1 94 ? 8.863 14.902 -6.457 1.00 93.44 94 PHE A O 1
ATOM 740 N N . VAL A 1 95 ? 9.390 12.733 -6.783 1.00 90.25 95 VAL A N 1
ATOM 741 C CA . VAL A 1 95 ? 8.021 12.266 -6.991 1.00 90.25 95 VAL A CA 1
ATOM 742 C C . VAL A 1 95 ? 7.858 10.943 -6.265 1.00 90.25 95 VAL A C 1
ATOM 744 O O . VAL A 1 95 ? 8.559 9.984 -6.584 1.00 90.25 95 VAL A O 1
ATOM 747 N N . ASP A 1 96 ? 6.906 10.902 -5.342 1.00 87.56 96 ASP A N 1
ATOM 748 C CA . ASP A 1 96 ? 6.483 9.676 -4.680 1.00 87.56 96 ASP A CA 1
ATOM 749 C C . ASP A 1 96 ? 5.280 9.094 -5.415 1.00 87.56 96 ASP A C 1
ATOM 751 O O . ASP A 1 96 ? 4.272 9.774 -5.619 1.00 87.56 96 ASP A O 1
ATOM 755 N N . TYR A 1 97 ? 5.368 7.820 -5.792 1.00 88.31 97 TYR A N 1
ATOM 756 C CA . TYR A 1 97 ? 4.223 7.057 -6.278 1.00 88.31 97 TYR A CA 1
ATOM 757 C C . TYR A 1 97 ? 3.625 6.278 -5.113 1.00 88.31 97 TYR A C 1
ATOM 759 O O . TYR A 1 97 ? 4.283 5.427 -4.521 1.00 88.31 97 TYR A O 1
ATOM 767 N N . ILE A 1 98 ? 2.373 6.575 -4.783 1.00 91.81 98 ILE A N 1
ATOM 768 C CA . ILE A 1 98 ? 1.690 6.005 -3.623 1.00 91.81 98 ILE A CA 1
ATOM 769 C C . ILE A 1 98 ? 0.616 5.051 -4.129 1.00 91.81 98 ILE A C 1
ATOM 771 O O . ILE A 1 98 ? -0.301 5.472 -4.840 1.00 91.81 98 ILE A O 1
ATOM 775 N N . LEU A 1 99 ? 0.734 3.772 -3.768 1.00 95.31 99 LEU A N 1
ATOM 776 C CA . LEU A 1 99 ? -0.267 2.754 -4.061 1.00 95.31 99 LEU A CA 1
ATOM 777 C C . LEU A 1 99 ? -1.351 2.778 -2.981 1.00 95.31 99 LEU A C 1
ATOM 779 O O . LEU A 1 99 ? -1.069 2.627 -1.795 1.00 95.31 99 LEU A O 1
ATOM 783 N N . HIS A 1 100 ? -2.597 2.925 -3.404 1.00 96.75 100 HIS A N 1
ATOM 784 C CA . HIS A 1 100 ? -3.784 2.870 -2.560 1.00 96.75 100 HIS A CA 1
ATOM 785 C C . HIS A 1 100 ? -4.615 1.649 -2.916 1.00 96.75 100 HIS A C 1
ATOM 787 O O . HIS A 1 100 ? -4.636 1.227 -4.073 1.00 96.75 100 HIS A O 1
ATOM 793 N N . ALA A 1 101 ? -5.346 1.121 -1.943 1.00 96.94 101 ALA A N 1
ATOM 794 C CA . ALA A 1 101 ? -6.367 0.106 -2.156 1.00 96.94 101 ALA A CA 1
ATOM 795 C C . ALA A 1 101 ? -7.511 0.286 -1.152 1.00 96.94 101 ALA A C 1
ATOM 797 O O . ALA A 1 101 ? -7.314 0.784 -0.044 1.00 96.94 101 ALA A O 1
ATOM 798 N N . GLU A 1 102 ? -8.713 -0.145 -1.523 1.00 96.12 102 GLU A N 1
ATOM 799 C CA . GLU A 1 102 ? -9.843 -0.160 -0.587 1.00 96.12 102 GLU A CA 1
ATOM 800 C C . GLU A 1 102 ? -9.686 -1.263 0.456 1.00 96.12 102 GLU A C 1
ATOM 802 O O . GLU A 1 102 ? -10.072 -1.094 1.609 1.00 96.12 102 GLU A O 1
ATOM 807 N N . ASP A 1 103 ? -9.144 -2.406 0.035 1.00 97.12 103 ASP A N 1
ATOM 808 C CA . ASP A 1 103 ? -9.012 -3.590 0.869 1.00 97.12 103 ASP A CA 1
ATOM 809 C C . ASP A 1 103 ? -7.885 -4.518 0.372 1.00 97.12 103 ASP A C 1
ATOM 811 O O . ASP A 1 103 ? -7.365 -4.350 -0.734 1.00 97.12 103 ASP A O 1
ATOM 815 N N . MET A 1 104 ? -7.524 -5.510 1.186 1.00 97.06 104 MET A N 1
ATOM 816 C CA . MET A 1 104 ? -6.581 -6.577 0.873 1.00 97.06 104 MET A CA 1
ATOM 817 C C . MET A 1 104 ? -7.102 -7.923 1.379 1.00 97.06 104 MET A C 1
ATOM 819 O O . MET A 1 104 ? -7.497 -8.056 2.542 1.00 97.06 104 MET A O 1
ATOM 823 N N . GLU A 1 105 ? -7.056 -8.920 0.502 1.00 96.62 105 GLU A N 1
ATOM 824 C CA . GLU A 1 105 ? -7.555 -10.278 0.722 1.00 96.62 105 GLU A CA 1
ATOM 825 C C . GLU A 1 105 ? -6.522 -11.325 0.294 1.00 96.62 105 GLU A C 1
ATOM 827 O O . GLU A 1 105 ? -5.539 -10.998 -0.372 1.00 96.62 105 GLU A O 1
ATOM 832 N N . LYS A 1 106 ? -6.728 -12.587 0.683 1.00 95.62 106 LYS A N 1
ATOM 833 C CA . LYS A 1 106 ? -5.875 -13.690 0.215 1.00 95.62 106 LYS A CA 1
ATOM 834 C C . LYS A 1 106 ? -6.051 -13.878 -1.295 1.00 95.62 106 LYS A C 1
ATOM 836 O O . LYS A 1 106 ? -7.163 -13.721 -1.798 1.00 95.62 106 LYS A O 1
ATOM 841 N N . ALA A 1 107 ? -4.953 -14.176 -1.990 1.00 89.50 107 ALA A N 1
ATOM 842 C CA . ALA A 1 107 ? -4.944 -14.332 -3.446 1.00 89.50 107 ALA A CA 1
ATOM 843 C C . ALA A 1 107 ? -5.708 -15.568 -3.941 1.00 89.50 107 ALA A C 1
ATOM 845 O O . ALA A 1 107 ? -5.718 -16.601 -3.239 1.00 89.50 107 ALA A O 1
#

pLDDT: mean 92.93, std 4.98, range [68.69, 97.94]